Protein AF-A0A536ZJH4-F1 (afdb_monomer_lite)

Structure (mmCIF, N/CA/C/O backbone):
data_AF-A0A536ZJH4-F1
#
_entry.id   AF-A0A536ZJH4-F1
#
loop_
_atom_site.group_PDB
_atom_site.id
_atom_site.type_symbol
_atom_site.label_atom_id
_atom_site.label_alt_id
_atom_site.label_comp_id
_atom_site.label_asym_id
_atom_site.label_entity_id
_atom_site.label_seq_id
_atom_site.pdbx_PDB_ins_code
_atom_site.Cartn_x
_atom_site.Cartn_y
_atom_site.Cartn_z
_atom_site.occupancy
_atom_site.B_iso_or_equiv
_atom_site.auth_seq_id
_atom_site.auth_comp_id
_atom_site.auth_asym_id
_atom_site.auth_atom_id
_atom_site.pdbx_PDB_model_num
ATOM 1 N N . VAL A 1 1 ? -20.037 -19.300 7.107 1.00 56.88 1 VAL A N 1
ATOM 2 C CA . VAL A 1 1 ? -19.609 -20.465 7.927 1.00 56.88 1 VAL A CA 1
ATOM 3 C C . VAL A 1 1 ? -18.098 -20.707 7.862 1.00 56.88 1 VAL A C 1
ATOM 5 O O . VAL A 1 1 ? -17.483 -20.755 8.916 1.00 56.88 1 VAL A O 1
ATOM 8 N N . LEU A 1 2 ? -17.470 -20.789 6.676 1.00 58.97 2 LEU A N 1
ATOM 9 C CA . LEU A 1 2 ? -16.014 -21.016 6.560 1.00 58.97 2 LEU A CA 1
ATOM 10 C C . LEU A 1 2 ? -15.165 -19.877 7.162 1.00 58.97 2 LEU A C 1
ATOM 12 O O . LEU A 1 2 ? -14.296 -20.128 7.987 1.00 58.97 2 LEU A O 1
ATOM 16 N N . GLY A 1 3 ? -15.475 -18.622 6.813 1.00 56.09 3 GLY A N 1
ATOM 17 C CA . GLY A 1 3 ? -14.752 -17.450 7.329 1.00 56.09 3 GLY A CA 1
ATOM 18 C C . GLY A 1 3 ? -14.854 -17.273 8.850 1.00 56.09 3 GLY A C 1
ATOM 19 O O . GLY A 1 3 ? -13.883 -16.882 9.482 1.00 56.09 3 GLY A O 1
ATOM 20 N N . HIS A 1 4 ? -15.993 -17.651 9.442 1.00 51.38 4 HIS A N 1
ATOM 21 C CA . HIS A 1 4 ? -16.217 -17.605 10.892 1.00 51.38 4 HIS A CA 1
ATOM 22 C C . HIS A 1 4 ? -15.355 -18.640 11.641 1.00 51.38 4 HIS A C 1
ATOM 24 O O . HIS A 1 4 ? -14.667 -18.295 12.597 1.00 51.38 4 HIS A O 1
ATOM 30 N N . LYS A 1 5 ? -15.269 -19.876 11.127 1.00 63.38 5 LYS A N 1
ATOM 31 C CA . LYS A 1 5 ? -14.394 -20.925 11.686 1.00 63.38 5 LYS A CA 1
ATOM 32 C C . LYS A 1 5 ? -12.899 -20.606 11.555 1.00 63.38 5 LYS A C 1
ATOM 34 O O . LYS A 1 5 ? -12.092 -21.066 12.357 1.00 63.38 5 LYS A O 1
ATOM 39 N N . ILE A 1 6 ? -12.516 -19.829 10.540 1.00 63.25 6 ILE A N 1
ATOM 40 C CA . ILE A 1 6 ? -11.129 -19.375 10.344 1.00 63.25 6 ILE A CA 1
ATOM 41 C C . ILE A 1 6 ? -10.778 -18.252 11.332 1.00 63.25 6 ILE A C 1
ATOM 43 O O . ILE A 1 6 ? -9.642 -18.193 11.798 1.00 63.25 6 ILE A O 1
ATOM 47 N N . SER A 1 7 ? -11.740 -17.397 11.702 1.00 57.84 7 SER A N 1
ATOM 48 C CA . SER A 1 7 ? -11.532 -16.347 12.710 1.00 57.84 7 SER A CA 1
ATOM 49 C C . SER A 1 7 ? -11.454 -16.862 14.153 1.00 57.84 7 SER A C 1
ATOM 51 O O . SER A 1 7 ? -10.808 -16.222 14.977 1.00 57.84 7 SER A O 1
ATOM 53 N N . GLU A 1 8 ? -12.052 -18.018 14.460 1.00 60.31 8 GLU A N 1
ATOM 54 C CA . GLU A 1 8 ? -12.054 -18.612 15.810 1.00 60.31 8 GLU A CA 1
ATOM 55 C C . GLU A 1 8 ? -10.689 -19.163 16.254 1.00 60.31 8 GLU A C 1
ATOM 57 O O . GLU A 1 8 ? -10.444 -19.294 17.450 1.00 60.31 8 GLU A O 1
ATOM 62 N N . ARG A 1 9 ? -9.761 -19.447 15.326 1.00 58.69 9 ARG A N 1
ATOM 63 C CA . ARG A 1 9 ? -8.432 -20.009 15.652 1.00 58.69 9 ARG A CA 1
ATOM 64 C C . ARG A 1 9 ? -7.426 -19.005 16.239 1.00 58.69 9 ARG A C 1
ATOM 66 O O . ARG A 1 9 ? -6.270 -19.361 16.435 1.00 58.69 9 ARG A O 1
ATOM 73 N N . GLY A 1 10 ? -7.863 -17.790 16.567 1.00 48.47 10 GLY A N 1
ATOM 74 C CA . GLY A 1 10 ? -7.042 -16.793 17.250 1.00 48.47 10 GLY A CA 1
ATOM 75 C C . GLY A 1 10 ? -6.141 -15.992 16.306 1.00 48.47 10 GLY A C 1
ATOM 76 O O . GLY A 1 10 ? -5.541 -16.504 15.364 1.00 48.47 10 GLY A O 1
ATOM 77 N N . ALA A 1 11 ? -6.060 -14.687 16.558 1.00 54.03 11 ALA A N 1
ATOM 78 C CA . ALA A 1 11 ? -5.332 -13.710 15.750 1.00 54.03 11 ALA A CA 1
ATOM 79 C C . ALA A 1 11 ? -3.833 -13.598 16.106 1.00 54.03 11 ALA A C 1
ATOM 81 O O . ALA A 1 11 ? -3.233 -12.542 15.916 1.00 54.03 11 ALA A O 1
ATOM 82 N N . SER A 1 12 ? -3.207 -14.662 16.614 1.00 55.44 12 SER A N 1
ATOM 83 C CA . SER A 1 12 ? -1.757 -14.702 16.829 1.00 55.44 12 SER A CA 1
ATOM 84 C C . SER A 1 12 ? -1.066 -15.120 15.528 1.00 55.44 12 SER A C 1
ATOM 86 O O . SER A 1 12 ? -0.961 -16.308 15.232 1.00 55.44 12 SER A O 1
ATOM 88 N N . GLY A 1 13 ? -0.666 -14.136 14.721 1.00 70.31 13 GLY A N 1
ATOM 89 C CA . GLY A 1 13 ? 0.106 -14.360 13.491 1.00 70.31 13 GLY A CA 1
ATOM 90 C C . GLY A 1 13 ? -0.385 -13.558 12.283 1.00 70.31 13 GLY A C 1
ATOM 91 O O . GLY A 1 13 ? -0.619 -14.104 11.202 1.00 70.31 13 GLY A O 1
ATOM 92 N N . GLY A 1 14 ? -0.665 -12.263 12.474 1.00 79.50 14 GLY A N 1
ATOM 93 C CA . GLY A 1 14 ? -1.216 -11.405 11.420 1.00 79.50 14 GLY A CA 1
ATOM 94 C C . GLY A 1 14 ? -0.320 -11.317 10.180 1.00 79.50 14 GLY A C 1
ATOM 95 O O . GLY A 1 14 ? -0.840 -11.274 9.065 1.00 79.50 14 GLY A O 1
ATOM 96 N N . VAL A 1 15 ? 1.002 -11.328 10.363 1.00 83.88 15 VAL A N 1
ATOM 97 C CA . VAL A 1 15 ? 1.982 -11.257 9.268 1.00 83.88 15 VAL A CA 1
ATOM 98 C C . VAL A 1 15 ? 2.104 -12.607 8.559 1.00 83.88 15 VAL A C 1
ATOM 100 O O . VAL A 1 15 ? 2.145 -12.658 7.335 1.00 83.88 15 VAL A O 1
ATOM 103 N N . GLU A 1 16 ? 2.066 -13.712 9.296 1.00 86.81 16 GLU A N 1
ATOM 104 C CA . GLU A 1 16 ? 2.128 -15.075 8.766 1.00 86.81 16 GLU A CA 1
ATOM 105 C C . GLU A 1 16 ? 0.898 -15.387 7.907 1.00 86.81 16 GLU A C 1
ATOM 107 O O . GLU A 1 16 ? 1.013 -15.900 6.792 1.00 86.81 16 GLU A O 1
ATOM 112 N N . ARG A 1 17 ? -0.293 -15.009 8.385 1.00 86.12 17 ARG A N 1
ATOM 113 C CA . ARG A 1 17 ? -1.541 -15.136 7.617 1.00 86.12 17 ARG A CA 1
ATOM 114 C C . ARG A 1 17 ? -1.541 -14.261 6.369 1.00 86.12 17 ARG A C 1
ATOM 116 O O . ARG A 1 17 ? -2.038 -14.695 5.331 1.00 86.12 17 ARG A O 1
ATOM 123 N N . LEU A 1 18 ? -0.997 -13.050 6.466 1.00 88.25 18 LEU A N 1
ATOM 124 C CA . LEU A 1 18 ? -0.814 -12.174 5.314 1.00 88.2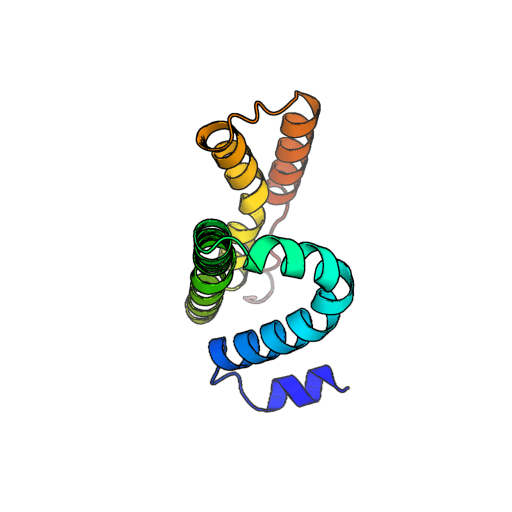5 18 LEU A CA 1
ATOM 125 C C . LEU A 1 18 ? 0.137 -12.815 4.295 1.00 88.25 18 LEU A C 1
ATOM 127 O O . LEU A 1 18 ? -0.195 -12.863 3.116 1.00 88.25 18 LEU A O 1
ATOM 131 N N . GLY A 1 19 ? 1.266 -13.371 4.740 1.00 90.00 19 GLY A N 1
ATOM 132 C CA . GLY A 1 19 ? 2.209 -14.086 3.879 1.00 90.00 19 GLY A CA 1
ATOM 133 C C . GLY A 1 19 ? 1.558 -15.266 3.155 1.00 90.00 19 GLY A C 1
ATOM 134 O O . GLY A 1 19 ? 1.703 -15.401 1.941 1.00 90.00 19 GLY A O 1
ATOM 135 N N . ALA A 1 20 ? 0.756 -16.065 3.863 1.00 91.12 20 ALA A N 1
ATOM 136 C CA . ALA A 1 20 ? -0.015 -17.146 3.252 1.00 91.12 20 ALA A CA 1
ATOM 137 C C . ALA A 1 20 ? -1.021 -16.625 2.207 1.00 91.12 20 ALA A C 1
ATOM 139 O O . ALA A 1 20 ? -1.126 -17.187 1.116 1.00 91.12 20 ALA A O 1
ATOM 140 N N . ALA A 1 21 ? -1.727 -15.528 2.499 1.00 90.38 21 ALA A N 1
ATOM 141 C CA . ALA A 1 21 ? -2.643 -14.902 1.546 1.00 90.38 21 ALA A CA 1
ATOM 142 C C . ALA A 1 21 ? -1.913 -14.364 0.302 1.00 90.38 21 ALA A C 1
ATOM 144 O O . ALA A 1 21 ? -2.405 -14.535 -0.811 1.00 90.38 21 ALA A O 1
ATOM 145 N N . MET A 1 22 ? -0.727 -13.773 0.473 1.00 91.88 22 MET A N 1
ATOM 146 C CA . MET A 1 22 ? 0.118 -13.292 -0.626 1.00 91.88 22 MET A CA 1
ATOM 147 C C . MET A 1 22 ? 0.634 -14.439 -1.500 1.00 91.88 22 MET A C 1
ATOM 149 O O . MET A 1 22 ? 0.614 -14.321 -2.722 1.00 91.88 22 MET A O 1
ATOM 153 N N . ALA A 1 23 ? 1.018 -15.573 -0.907 1.00 93.69 23 ALA A N 1
ATOM 154 C CA . ALA A 1 23 ? 1.406 -16.766 -1.660 1.00 93.69 23 ALA A CA 1
ATOM 155 C C . ALA A 1 23 ? 0.239 -17.316 -2.496 1.00 93.69 23 ALA A C 1
ATOM 157 O O . ALA A 1 23 ? 0.412 -17.649 -3.667 1.00 93.69 23 ALA A O 1
ATOM 158 N N . ILE A 1 24 ? -0.968 -17.355 -1.925 1.00 94.88 24 ILE A N 1
ATOM 159 C CA . ILE A 1 24 ? -2.173 -17.753 -2.661 1.00 94.88 24 ILE A CA 1
ATOM 160 C C . ILE A 1 24 ? -2.447 -16.762 -3.800 1.00 94.88 24 ILE A C 1
ATOM 162 O O . ILE A 1 24 ? -2.624 -17.184 -4.939 1.00 94.88 24 ILE A O 1
ATOM 166 N N . ALA A 1 25 ? -2.430 -15.453 -3.528 1.00 92.50 25 ALA A N 1
ATOM 167 C CA . ALA A 1 25 ? -2.634 -14.423 -4.548 1.00 92.50 25 ALA A CA 1
ATOM 168 C C . ALA A 1 25 ? -1.615 -14.540 -5.693 1.00 92.50 25 ALA A C 1
ATOM 170 O O . ALA A 1 25 ? -1.994 -14.463 -6.861 1.00 92.50 25 ALA A O 1
ATOM 171 N N . PHE A 1 26 ? -0.346 -14.807 -5.374 1.00 93.44 26 PHE A N 1
ATOM 172 C CA . PHE A 1 26 ? 0.700 -15.063 -6.360 1.00 93.44 26 PHE A CA 1
ATOM 173 C C . PHE A 1 26 ? 0.345 -16.230 -7.289 1.00 93.44 26 PHE A C 1
ATOM 175 O O . PHE A 1 26 ? 0.445 -16.073 -8.502 1.00 93.44 26 PHE A O 1
ATOM 182 N N . LEU A 1 27 ? -0.139 -17.357 -6.755 1.00 95.56 27 LEU A N 1
ATOM 183 C CA . LEU A 1 27 ? -0.540 -18.513 -7.569 1.00 95.56 27 LEU A CA 1
ATOM 184 C C . LEU A 1 27 ? -1.685 -18.192 -8.541 1.00 95.56 27 LEU A C 1
ATOM 186 O O . LEU A 1 27 ? -1.717 -18.734 -9.643 1.00 95.56 27 LEU A O 1
ATOM 190 N N . PHE A 1 28 ? -2.605 -17.304 -8.158 1.00 95.12 28 PHE A N 1
ATOM 191 C CA . PHE A 1 28 ? -3.706 -16.878 -9.027 1.00 95.12 28 PHE A CA 1
ATOM 192 C C . PHE A 1 28 ? -3.294 -15.821 -10.056 1.00 95.12 28 PHE A C 1
ATOM 194 O O . PHE A 1 28 ? -3.832 -15.806 -11.161 1.00 95.12 28 PHE A O 1
ATOM 201 N N . ILE A 1 29 ? -2.359 -14.935 -9.709 1.00 93.06 29 ILE A N 1
ATOM 202 C CA . ILE A 1 29 ? -1.933 -13.830 -10.579 1.00 93.06 29 ILE A CA 1
ATOM 203 C C . ILE A 1 29 ? -0.855 -14.283 -11.567 1.00 93.06 29 ILE A C 1
ATOM 205 O O . ILE A 1 29 ? -0.845 -13.816 -12.709 1.00 93.06 29 ILE A O 1
ATOM 209 N N . ILE A 1 30 ? 0.033 -15.205 -11.175 1.00 93.75 30 ILE A N 1
ATOM 210 C CA . ILE A 1 30 ? 1.163 -15.606 -12.017 1.00 93.75 30 ILE A CA 1
ATOM 211 C C . ILE A 1 30 ? 0.756 -16.086 -13.418 1.00 93.75 30 ILE A C 1
ATOM 213 O O . ILE A 1 30 ? 1.412 -15.641 -14.355 1.00 93.75 30 ILE A O 1
ATOM 217 N N . PRO A 1 31 ? -0.327 -16.861 -13.649 1.00 93.56 31 PRO A N 1
ATOM 218 C CA . PRO A 1 31 ? -0.687 -17.298 -15.000 1.00 93.56 31 PRO A CA 1
ATOM 219 C C . PRO A 1 31 ? -1.003 -16.131 -15.944 1.00 93.56 31 PRO A C 1
ATOM 221 O O . PRO A 1 31 ? -0.769 -16.233 -17.145 1.00 93.56 31 PRO A O 1
ATOM 224 N N . ILE A 1 32 ? -1.496 -15.012 -15.405 1.00 94.81 32 ILE A N 1
ATOM 225 C CA . ILE A 1 32 ? -1.875 -13.822 -16.176 1.00 94.81 32 ILE A CA 1
ATOM 226 C C . ILE A 1 32 ? -0.627 -13.066 -16.656 1.00 94.81 32 ILE A C 1
ATOM 228 O O . ILE A 1 32 ? -0.615 -12.531 -17.763 1.00 94.81 32 ILE A O 1
ATOM 232 N N . GLY A 1 33 ? 0.426 -13.025 -15.833 1.00 88.75 33 GLY A N 1
ATOM 233 C CA . GLY A 1 33 ? 1.648 -12.253 -16.089 1.00 88.75 33 GLY A CA 1
ATOM 234 C C . GLY A 1 33 ? 2.893 -13.080 -16.422 1.00 88.75 33 GLY A C 1
ATOM 235 O O . GLY A 1 33 ? 3.969 -12.505 -16.581 1.00 88.75 33 GLY A O 1
ATOM 236 N N . PHE A 1 34 ? 2.792 -14.412 -16.493 1.00 92.00 34 PHE A N 1
ATOM 237 C CA . PHE A 1 34 ? 3.954 -15.308 -16.540 1.00 92.00 34 PHE A CA 1
ATOM 238 C C . PHE A 1 34 ? 4.871 -15.031 -17.735 1.00 92.00 34 PHE A C 1
ATOM 240 O O . PHE A 1 34 ? 6.087 -14.925 -17.586 1.00 92.00 34 PHE A O 1
ATOM 247 N N . VAL A 1 35 ? 4.290 -14.857 -18.926 1.00 92.19 35 VAL A N 1
ATOM 248 C CA . VAL A 1 35 ? 5.052 -14.616 -20.161 1.00 92.19 35 VAL A CA 1
ATOM 249 C C . VAL A 1 35 ? 5.766 -13.262 -20.118 1.00 92.19 35 VAL A C 1
ATOM 251 O O . VAL A 1 35 ? 6.883 -13.132 -20.617 1.00 92.19 35 VAL A O 1
ATOM 254 N N . GLN A 1 36 ? 5.148 -12.246 -19.519 1.00 89.31 36 GLN A N 1
ATOM 255 C CA . GLN A 1 36 ? 5.739 -10.922 -19.338 1.00 89.31 36 GLN A CA 1
ATOM 256 C C . GLN A 1 36 ? 6.865 -10.970 -18.298 1.00 89.31 36 GLN A C 1
ATOM 258 O O . GLN A 1 36 ? 7.937 -10.420 -18.544 1.00 89.31 36 GLN A O 1
ATOM 263 N N . ALA A 1 37 ? 6.657 -11.682 -17.186 1.00 87.19 37 ALA A N 1
ATOM 264 C CA . ALA A 1 37 ? 7.665 -11.879 -16.148 1.00 87.19 37 ALA A CA 1
ATOM 265 C C . ALA A 1 37 ? 8.904 -12.618 -16.682 1.00 87.19 37 ALA A C 1
ATOM 267 O O . ALA A 1 37 ? 10.029 -12.208 -16.400 1.00 87.19 37 ALA A O 1
ATOM 268 N N . LEU A 1 38 ? 8.715 -13.636 -17.533 1.00 90.94 38 LEU A N 1
ATOM 269 C CA . LEU A 1 38 ? 9.814 -14.364 -18.180 1.00 90.94 38 LEU A CA 1
ATOM 270 C C . LEU A 1 38 ? 10.769 -13.456 -18.957 1.00 90.94 38 LEU A C 1
ATOM 272 O O . LEU A 1 38 ? 11.983 -13.636 -18.886 1.00 90.94 38 LEU A O 1
ATOM 276 N N . LYS A 1 39 ? 10.236 -12.448 -19.653 1.00 89.44 39 LYS A N 1
ATOM 277 C CA . LYS A 1 39 ? 11.054 -11.481 -20.401 1.00 89.44 39 LYS A CA 1
ATOM 278 C C . LYS A 1 39 ? 11.910 -10.609 -19.479 1.00 89.44 39 LYS A C 1
ATOM 280 O O . LYS A 1 39 ? 12.995 -10.201 -19.878 1.00 89.44 39 LYS A O 1
ATOM 285 N N . ALA A 1 40 ? 11.441 -10.336 -18.261 1.00 88.75 40 ALA A N 1
ATOM 286 C CA . ALA A 1 40 ? 12.152 -9.510 -17.289 1.00 88.75 40 ALA A CA 1
ATOM 287 C C . ALA A 1 40 ? 13.294 -10.262 -16.583 1.00 88.75 40 ALA A C 1
ATOM 289 O O . ALA A 1 40 ? 14.281 -9.633 -16.211 1.00 88.75 40 ALA A O 1
ATOM 290 N N . PHE A 1 41 ? 13.218 -11.594 -16.446 1.00 89.38 41 PHE A N 1
ATOM 291 C CA . PHE A 1 41 ? 14.256 -12.382 -15.759 1.00 89.38 41 PHE A CA 1
ATOM 292 C C . PHE A 1 41 ? 15.628 -12.364 -16.449 1.00 89.38 41 PHE A C 1
ATOM 294 O O . PHE A 1 41 ? 16.631 -12.647 -15.800 1.00 89.38 41 PHE A O 1
ATOM 301 N N . GLY A 1 42 ? 15.697 -11.994 -17.733 1.00 89.88 42 GLY A N 1
ATOM 302 C CA . GLY A 1 42 ? 16.968 -11.796 -18.436 1.00 89.88 42 GLY A CA 1
ATOM 303 C C . GLY A 1 42 ? 17.750 -10.554 -17.986 1.00 89.88 42 GLY A C 1
ATOM 304 O O . GLY A 1 42 ? 18.925 -10.429 -18.320 1.00 89.88 42 GLY A O 1
ATOM 305 N N . ALA A 1 43 ? 17.127 -9.643 -17.230 1.00 94.19 43 ALA A N 1
ATOM 306 C CA . ALA A 1 43 ? 17.736 -8.403 -16.764 1.00 94.19 43 ALA A CA 1
ATOM 307 C C . ALA A 1 43 ? 17.718 -8.334 -15.231 1.00 94.19 43 ALA A C 1
ATOM 309 O O . ALA A 1 43 ? 16.686 -8.059 -14.618 1.00 94.19 43 ALA A O 1
ATOM 310 N N . VAL A 1 44 ? 18.885 -8.534 -14.610 1.00 9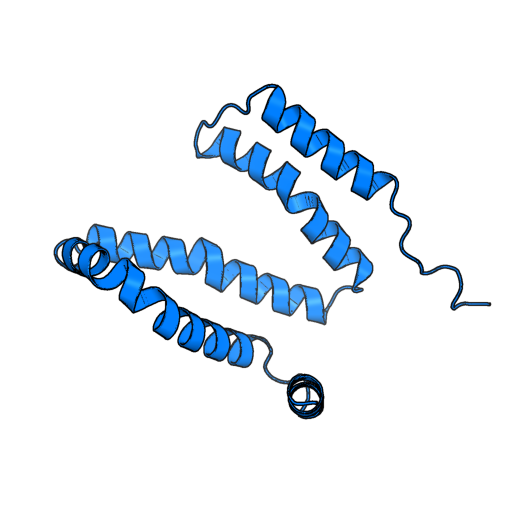4.19 44 VAL A N 1
ATOM 311 C CA . VAL A 1 44 ? 19.047 -8.537 -13.143 1.00 94.19 44 VAL A CA 1
ATOM 312 C C . VAL A 1 44 ? 18.525 -7.245 -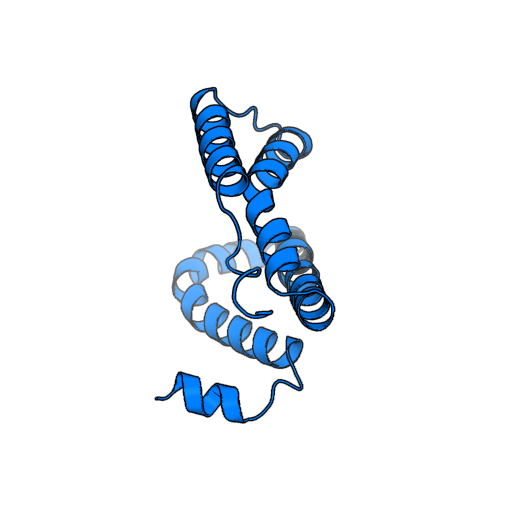12.509 1.00 94.19 44 VAL A C 1
ATOM 314 O O . VAL A 1 44 ? 17.824 -7.303 -11.503 1.00 94.19 44 VAL A O 1
ATOM 317 N N . GLU A 1 45 ? 18.777 -6.094 -13.135 1.00 95.75 45 GLU A N 1
ATOM 318 C CA . GLU A 1 45 ? 18.283 -4.788 -12.674 1.00 95.75 45 GLU A CA 1
ATOM 319 C C . GLU A 1 45 ? 16.752 -4.735 -12.572 1.00 95.75 45 GLU A C 1
ATOM 321 O O . GLU A 1 45 ? 16.210 -4.246 -11.584 1.00 95.75 45 GLU A O 1
ATOM 326 N N . LEU A 1 46 ? 16.028 -5.292 -13.552 1.00 94.69 46 LEU A N 1
ATOM 327 C CA . LEU A 1 46 ? 14.561 -5.310 -13.531 1.00 94.69 46 LEU A CA 1
ATOM 328 C C . LEU A 1 46 ? 14.022 -6.251 -12.454 1.00 94.69 46 LEU A C 1
ATOM 330 O O . LEU A 1 46 ? 13.001 -5.956 -11.833 1.00 94.69 46 LEU A O 1
ATOM 334 N N . VAL A 1 47 ? 14.714 -7.364 -12.209 1.00 94.25 47 VAL A N 1
ATOM 335 C CA . VAL A 1 47 ? 14.367 -8.294 -11.129 1.00 94.25 47 VAL A CA 1
ATOM 336 C C . VAL A 1 47 ? 14.562 -7.623 -9.770 1.00 94.25 47 VAL A C 1
ATOM 338 O O . VAL A 1 47 ? 13.655 -7.659 -8.938 1.00 94.25 47 VAL A O 1
ATOM 341 N N . LEU A 1 48 ? 15.700 -6.958 -9.557 1.00 96.12 48 LEU A N 1
ATOM 34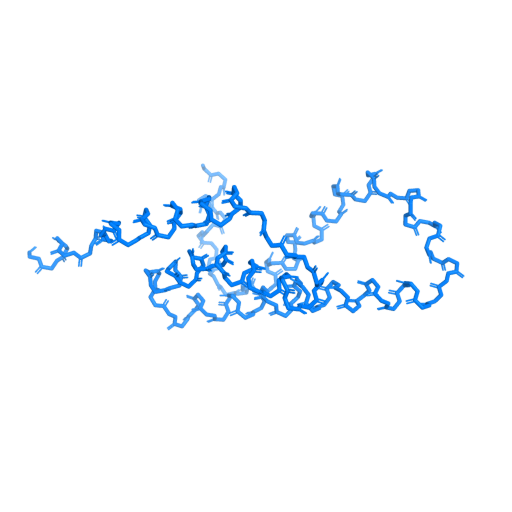2 C CA . LEU A 1 48 ? 15.978 -6.224 -8.321 1.00 96.12 48 LEU A CA 1
ATOM 343 C C . LEU A 1 48 ? 15.000 -5.063 -8.119 1.00 96.12 48 LEU A C 1
ATOM 345 O O . LEU A 1 48 ? 14.465 -4.908 -7.021 1.00 96.12 48 LEU A O 1
ATOM 349 N N . ALA A 1 49 ? 14.697 -4.301 -9.172 1.00 95.62 49 ALA A N 1
ATOM 350 C CA . ALA A 1 49 ? 13.688 -3.250 -9.127 1.00 95.62 49 ALA A CA 1
ATOM 351 C C . ALA A 1 49 ? 12.300 -3.816 -8.787 1.00 95.62 49 ALA A C 1
ATOM 353 O O . ALA A 1 49 ? 11.609 -3.262 -7.936 1.00 95.62 49 ALA A O 1
ATOM 354 N N . GLY A 1 50 ? 11.906 -4.945 -9.382 1.00 94.38 50 GLY A N 1
ATOM 355 C CA . GLY A 1 50 ? 10.644 -5.624 -9.075 1.00 94.38 50 GLY A CA 1
ATOM 356 C C . GLY A 1 50 ? 10.554 -6.083 -7.618 1.00 94.38 50 GLY A C 1
ATOM 357 O O . GLY A 1 50 ? 9.532 -5.861 -6.966 1.00 94.38 50 GLY A O 1
ATOM 358 N N . ILE A 1 51 ? 11.636 -6.654 -7.078 1.00 95.19 51 ILE A N 1
ATOM 359 C CA . ILE A 1 51 ? 11.735 -7.007 -5.653 1.00 95.19 51 ILE A CA 1
ATOM 360 C C . ILE A 1 51 ? 11.607 -5.749 -4.791 1.00 95.19 51 ILE A C 1
ATOM 362 O O . ILE A 1 51 ? 10.806 -5.731 -3.857 1.00 95.19 51 ILE A O 1
ATOM 366 N N . GLY A 1 52 ? 12.343 -4.686 -5.122 1.00 96.94 52 GLY A N 1
ATOM 367 C CA . GLY A 1 52 ? 12.292 -3.412 -4.406 1.00 96.94 52 GLY A CA 1
ATOM 368 C C . GLY A 1 52 ? 10.886 -2.814 -4.387 1.00 96.94 52 GLY A C 1
ATOM 369 O O . GLY A 1 52 ? 10.380 -2.460 -3.324 1.00 96.94 52 GLY A O 1
ATOM 370 N N . VAL A 1 53 ? 10.207 -2.781 -5.536 1.00 95.56 53 VAL A N 1
ATOM 371 C CA . VAL A 1 53 ? 8.814 -2.328 -5.641 1.00 95.56 53 VAL A CA 1
ATOM 372 C C . VAL A 1 53 ? 7.898 -3.197 -4.782 1.00 95.56 53 VAL A C 1
ATOM 374 O O . VAL A 1 53 ? 7.108 -2.647 -4.018 1.00 95.56 53 VAL A O 1
ATOM 377 N N . GLY A 1 54 ? 8.005 -4.527 -4.842 1.00 95.06 54 GLY A N 1
ATOM 378 C CA . GLY A 1 54 ? 7.177 -5.430 -4.033 1.00 95.06 54 GLY A CA 1
ATOM 379 C C . GLY A 1 54 ? 7.384 -5.247 -2.525 1.00 95.06 54 GLY A C 1
ATOM 380 O O . GLY A 1 54 ? 6.419 -5.170 -1.761 1.00 95.06 54 GLY A O 1
ATOM 381 N N . VAL A 1 55 ? 8.634 -5.104 -2.085 1.00 96.31 55 VAL A N 1
ATOM 382 C CA . VAL A 1 55 ? 8.962 -4.879 -0.671 1.00 96.31 55 VAL A CA 1
ATOM 383 C C . VAL A 1 55 ? 8.445 -3.521 -0.195 1.00 96.31 55 VAL A C 1
ATOM 385 O O . VAL A 1 55 ? 7.748 -3.455 0.820 1.00 96.31 55 VAL A O 1
ATOM 388 N N . CYS A 1 56 ? 8.733 -2.451 -0.936 1.00 96.50 56 CYS A N 1
ATOM 389 C CA . CYS A 1 56 ? 8.379 -1.088 -0.545 1.00 96.50 56 CYS A CA 1
ATOM 390 C C . CYS A 1 56 ? 6.876 -0.795 -0.651 1.00 96.50 56 CYS A C 1
ATOM 392 O O . CYS A 1 56 ? 6.357 -0.045 0.169 1.00 96.50 56 CYS A O 1
ATOM 394 N N . SER A 1 57 ? 6.173 -1.364 -1.635 1.00 93.88 57 SER A N 1
ATOM 395 C CA . SER A 1 57 ? 4.742 -1.089 -1.864 1.00 93.88 57 SER A CA 1
ATOM 396 C C . SER A 1 57 ? 3.794 -2.063 -1.167 1.00 93.88 57 SER A C 1
ATOM 398 O O . SER A 1 57 ? 2.646 -1.706 -0.924 1.00 93.88 57 SER A O 1
ATOM 400 N N . SER A 1 58 ? 4.246 -3.285 -0.858 1.00 93.31 58 SER A N 1
ATOM 401 C CA . SER A 1 58 ? 3.387 -4.331 -0.286 1.00 93.31 58 SER A CA 1
ATOM 402 C C . SER A 1 58 ? 3.886 -4.798 1.075 1.00 93.31 58 SER A C 1
ATOM 404 O O . SER A 1 58 ? 3.180 -4.637 2.065 1.00 93.31 58 SER A O 1
ATOM 406 N N . VAL A 1 59 ? 5.109 -5.335 1.164 1.00 93.50 59 VAL A N 1
ATOM 407 C CA . VAL A 1 59 ? 5.591 -5.967 2.409 1.00 93.50 59 VAL A CA 1
ATOM 408 C C . VAL A 1 59 ? 5.648 -4.965 3.561 1.00 93.50 59 VAL A C 1
ATOM 410 O O . VAL A 1 59 ? 5.045 -5.208 4.605 1.00 93.50 59 VAL A O 1
ATOM 413 N N . ILE A 1 60 ? 6.341 -3.838 3.375 1.00 95.06 60 ILE A N 1
ATOM 414 C CA . ILE A 1 60 ? 6.493 -2.827 4.427 1.00 95.06 60 ILE A CA 1
ATOM 415 C C . ILE A 1 60 ? 5.128 -2.224 4.807 1.00 95.06 60 ILE A C 1
ATOM 417 O O . ILE A 1 60 ? 4.786 -2.294 5.991 1.00 95.06 60 ILE A O 1
ATOM 421 N N . PRO A 1 61 ? 4.308 -1.707 3.864 1.00 92.94 61 PRO A N 1
ATOM 422 C CA . PRO A 1 61 ? 3.023 -1.105 4.209 1.00 92.94 61 PRO A CA 1
ATOM 423 C C . PRO A 1 61 ? 2.071 -2.090 4.879 1.00 92.94 61 PRO A C 1
ATOM 425 O O . PRO A 1 61 ? 1.491 -1.756 5.904 1.00 92.94 61 PRO A O 1
ATOM 428 N N . TYR A 1 62 ? 1.965 -3.328 4.389 1.00 93.12 62 TYR A N 1
ATOM 429 C CA . TYR A 1 62 ? 1.053 -4.294 4.995 1.00 93.12 62 TYR A CA 1
ATOM 430 C C . TYR A 1 62 ? 1.499 -4.734 6.389 1.00 93.12 62 TYR A C 1
ATOM 432 O O . TYR A 1 62 ? 0.657 -4.923 7.263 1.00 93.12 62 TYR A O 1
ATOM 440 N N . VAL A 1 63 ? 2.803 -4.877 6.650 1.00 91.62 63 VAL A N 1
ATOM 441 C CA . VAL A 1 63 ? 3.280 -5.131 8.020 1.00 91.62 63 VAL A CA 1
ATOM 442 C C . VAL A 1 63 ? 2.953 -3.943 8.925 1.00 91.62 63 VAL A C 1
ATOM 444 O O . VAL A 1 63 ? 2.448 -4.145 10.032 1.00 91.62 63 VAL A O 1
ATOM 447 N N . CYS A 1 64 ? 3.177 -2.713 8.456 1.00 93.62 64 CYS A N 1
A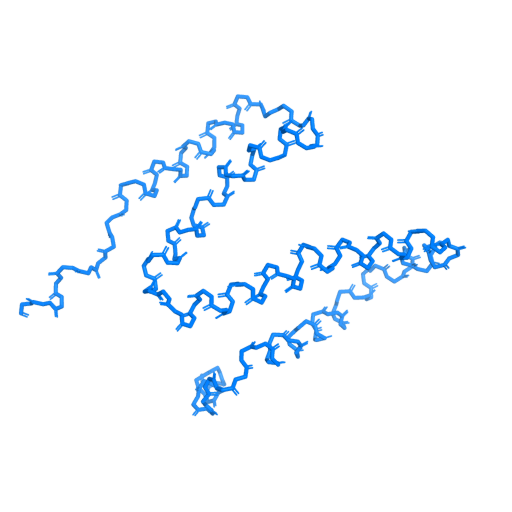TOM 448 C CA . CYS A 1 64 ? 2.789 -1.503 9.178 1.00 93.62 64 CYS A CA 1
ATOM 449 C C . CYS A 1 64 ? 1.281 -1.459 9.460 1.00 93.62 64 CYS A C 1
ATOM 451 O O . CYS A 1 64 ? 0.902 -1.152 10.588 1.00 93.62 64 CYS A O 1
ATOM 453 N N . ASP A 1 65 ? 0.437 -1.833 8.499 1.00 92.25 65 ASP A N 1
ATOM 454 C CA . ASP A 1 65 ? -1.017 -1.893 8.663 1.00 92.25 65 ASP A CA 1
ATOM 455 C C . ASP A 1 65 ? -1.419 -2.925 9.716 1.00 92.25 65 ASP A C 1
ATOM 457 O O . ASP A 1 65 ? -2.213 -2.625 10.607 1.00 92.25 65 ASP A O 1
ATOM 461 N N . GLN A 1 66 ? -0.825 -4.122 9.686 1.00 91.19 66 GLN A N 1
ATOM 462 C CA . GLN A 1 66 ? -1.103 -5.160 10.683 1.00 91.19 66 GLN A CA 1
ATOM 463 C C . GLN A 1 66 ? -0.693 -4.702 12.091 1.00 91.19 66 GLN A C 1
ATOM 465 O O . GLN A 1 66 ? -1.431 -4.912 13.060 1.00 91.19 66 GLN A O 1
ATOM 470 N N . LEU A 1 67 ? 0.455 -4.029 12.215 1.00 90.19 67 LEU A N 1
ATOM 471 C CA . LEU A 1 67 ? 0.898 -3.436 13.476 1.00 90.19 67 LEU A CA 1
ATOM 472 C C . LEU A 1 67 ? -0.037 -2.303 13.924 1.00 90.19 67 LEU A C 1
ATOM 474 O O . LEU A 1 67 ? -0.411 -2.258 15.098 1.00 90.19 67 LEU A O 1
ATOM 478 N N . ALA A 1 68 ? -0.460 -1.429 13.012 1.00 89.38 68 ALA A N 1
ATOM 479 C CA . ALA A 1 68 ? -1.390 -0.340 13.292 1.00 89.38 68 ALA A CA 1
ATOM 480 C C . ALA A 1 68 ? -2.751 -0.874 13.760 1.00 89.38 68 ALA A C 1
ATOM 482 O O . ALA A 1 68 ? -3.257 -0.425 14.786 1.00 89.38 68 ALA A O 1
ATOM 483 N N . MET A 1 69 ? -3.302 -1.891 13.094 1.00 89.06 69 MET A N 1
ATOM 484 C CA . MET A 1 69 ? -4.551 -2.549 13.491 1.00 89.06 69 MET A CA 1
ATOM 485 C C . MET A 1 69 ? -4.465 -3.205 14.871 1.00 89.06 69 MET A C 1
ATOM 487 O O . MET A 1 69 ? -5.463 -3.249 15.586 1.00 89.06 69 MET A O 1
ATOM 491 N N . SER A 1 70 ? -3.286 -3.697 15.267 1.00 88.69 70 SER A N 1
ATOM 492 C CA . SER A 1 70 ? -3.088 -4.258 16.610 1.00 88.69 70 SER A CA 1
ATOM 493 C C . SER A 1 70 ? -2.998 -3.201 17.720 1.00 88.69 70 SER A C 1
ATOM 495 O O . SER A 1 70 ? -3.135 -3.547 18.891 1.00 88.69 70 SER A O 1
ATOM 497 N N . ARG A 1 71 ? -2.757 -1.927 17.372 1.00 87.94 71 ARG A N 1
ATOM 498 C CA . ARG A 1 71 ? -2.459 -0.846 18.333 1.00 87.94 71 ARG A CA 1
ATOM 499 C C . ARG A 1 71 ? -3.475 0.295 18.343 1.00 87.94 71 ARG A C 1
ATOM 501 O O . ARG A 1 71 ? -3.563 1.004 19.341 1.00 87.94 71 ARG A O 1
ATOM 508 N N . LEU A 1 72 ? -4.211 0.508 17.256 1.00 88.75 72 LEU A N 1
ATOM 509 C CA . LEU A 1 72 ? -5.134 1.631 17.092 1.00 88.75 72 LEU A CA 1
ATOM 510 C C . LEU A 1 72 ? -6.598 1.180 17.179 1.00 88.75 72 LEU A C 1
ATOM 512 O O . LEU A 1 72 ? -6.940 0.087 16.725 1.00 88.75 72 LEU A O 1
ATOM 516 N N . PRO A 1 73 ? -7.506 2.044 17.673 1.00 90.88 73 PRO A N 1
ATOM 517 C CA . PRO A 1 73 ? -8.938 1.826 17.527 1.00 90.88 73 PRO A CA 1
ATOM 518 C C . PRO A 1 73 ? -9.331 1.697 16.051 1.00 90.88 73 PRO A C 1
ATOM 520 O O . PRO A 1 73 ? -8.841 2.441 15.196 1.00 90.88 73 PRO A O 1
ATOM 523 N N . ARG A 1 74 ? -10.285 0.803 15.759 1.00 86.19 74 ARG A N 1
ATOM 524 C CA . ARG A 1 74 ? -10.763 0.526 14.392 1.00 86.19 74 ARG A CA 1
ATOM 525 C C . ARG A 1 74 ? -11.178 1.792 13.638 1.00 86.19 74 ARG A C 1
ATOM 527 O O . ARG A 1 74 ? -10.878 1.916 12.456 1.00 86.19 74 ARG A O 1
ATOM 534 N N . THR A 1 75 ? -11.836 2.728 14.319 1.00 87.94 75 THR A N 1
ATOM 535 C CA . THR A 1 75 ? -12.287 4.000 13.740 1.00 87.94 75 THR A CA 1
ATOM 536 C C . THR A 1 75 ? -11.118 4.882 13.302 1.00 87.94 75 THR A C 1
ATOM 538 O O . THR A 1 75 ? -11.152 5.436 12.208 1.00 87.94 75 THR A O 1
ATOM 541 N N . SER A 1 76 ? -10.062 4.978 14.113 1.00 89.62 76 SER A N 1
ATOM 542 C CA . SER A 1 76 ? -8.882 5.787 13.787 1.00 89.62 76 SER A CA 1
ATOM 543 C C . SER A 1 76 ? -8.104 5.197 12.612 1.00 89.62 76 SER A C 1
ATOM 545 O O . SER A 1 76 ? -7.720 5.930 11.705 1.00 89.62 76 SER A O 1
ATOM 547 N N . PHE A 1 77 ? -7.924 3.872 12.586 1.00 91.50 77 PHE A N 1
ATOM 548 C CA . PHE A 1 77 ? -7.284 3.192 11.456 1.00 91.50 77 PHE A CA 1
ATOM 549 C C . PHE A 1 77 ? -8.101 3.343 10.164 1.00 91.50 77 PHE A C 1
ATOM 551 O O . PHE A 1 77 ? -7.549 3.659 9.113 1.00 91.50 77 PHE A O 1
ATOM 558 N N . ALA A 1 78 ? -9.428 3.200 10.247 1.00 90.75 78 ALA A N 1
ATOM 559 C CA . ALA A 1 78 ? -10.314 3.420 9.107 1.00 90.75 78 ALA A CA 1
ATOM 560 C C . ALA A 1 78 ? -10.229 4.859 8.576 1.00 90.75 78 ALA A C 1
ATOM 562 O O . ALA A 1 78 ? -10.223 5.051 7.364 1.00 90.75 78 ALA A O 1
ATOM 563 N N . LEU A 1 79 ? -10.109 5.858 9.458 1.00 91.50 79 LEU A N 1
ATOM 564 C CA . LEU A 1 79 ? -9.913 7.248 9.048 1.00 91.50 79 LEU A CA 1
ATOM 565 C C . LEU A 1 79 ? -8.565 7.446 8.337 1.00 91.50 79 LEU A C 1
ATOM 567 O O . LEU A 1 79 ? -8.530 8.100 7.301 1.00 91.50 79 LEU A O 1
ATOM 571 N N . MET A 1 80 ? -7.475 6.847 8.834 1.00 92.25 80 MET A N 1
ATOM 572 C CA . MET A 1 80 ? -6.174 6.885 8.148 1.00 92.25 80 MET A CA 1
ATOM 573 C C . MET A 1 80 ? -6.255 6.283 6.740 1.00 92.25 80 MET A C 1
ATOM 575 O O . MET A 1 80 ? -5.776 6.894 5.786 1.00 92.25 80 MET A O 1
ATOM 579 N N . LEU A 1 81 ? -6.913 5.128 6.593 1.00 93.69 81 LEU A N 1
ATOM 580 C CA . LEU A 1 81 ? -7.145 4.509 5.286 1.00 93.69 81 LEU A CA 1
ATOM 581 C C . LEU A 1 81 ? -8.047 5.357 4.385 1.00 93.69 81 LEU A C 1
ATOM 583 O O . LEU A 1 81 ? -7.846 5.397 3.178 1.00 93.69 81 LEU A O 1
ATOM 587 N N . ALA A 1 82 ? -9.029 6.057 4.945 1.00 92.62 82 ALA A N 1
ATOM 588 C CA . ALA A 1 82 ? -9.920 6.913 4.171 1.00 92.62 82 ALA A CA 1
ATOM 589 C C . ALA A 1 82 ? -9.188 8.124 3.563 1.00 92.62 82 ALA A C 1
ATOM 591 O O . ALA A 1 82 ? -9.614 8.644 2.535 1.00 92.62 82 ALA A O 1
ATOM 592 N N . LEU A 1 83 ? -8.064 8.544 4.152 1.00 94.44 83 LEU A N 1
ATOM 593 C CA . LEU A 1 83 ? -7.232 9.636 3.642 1.00 94.44 83 LEU A CA 1
ATOM 594 C C . LEU A 1 83 ? -6.284 9.216 2.505 1.00 94.44 83 LEU A C 1
ATOM 596 O O . LEU A 1 83 ? -5.744 10.093 1.826 1.00 94.44 83 LEU A O 1
ATOM 600 N N . LEU A 1 84 ? -6.124 7.910 2.233 1.00 94.75 84 LEU A N 1
ATOM 601 C CA . LEU A 1 84 ? -5.246 7.407 1.165 1.00 94.75 84 LEU A CA 1
ATOM 602 C C . LEU A 1 84 ? -5.456 8.082 -0.197 1.00 94.75 84 LEU A C 1
ATOM 604 O O . LEU A 1 84 ? -4.449 8.394 -0.818 1.00 94.75 84 LEU A O 1
ATOM 608 N N . PRO A 1 85 ? -6.687 8.330 -0.691 1.00 93.88 85 PRO A N 1
ATOM 609 C CA . PRO A 1 85 ? -6.893 8.956 -1.994 1.00 93.88 85 PRO A CA 1
ATOM 610 C C . PRO A 1 85 ? -6.235 10.335 -2.088 1.00 93.88 85 PRO A C 1
ATOM 612 O O . PRO A 1 85 ? -5.554 10.621 -3.067 1.00 93.88 85 PRO A O 1
ATOM 615 N N . ALA A 1 86 ? -6.373 11.165 -1.048 1.00 95.69 86 ALA A N 1
ATOM 616 C CA . ALA A 1 86 ? -5.756 12.487 -1.018 1.00 95.69 86 ALA A CA 1
ATOM 617 C C . ALA A 1 86 ? -4.227 12.381 -0.987 1.00 95.69 86 ALA A C 1
ATOM 619 O O . ALA A 1 86 ? -3.541 13.032 -1.778 1.00 95.69 86 ALA A O 1
ATOM 620 N N . THR A 1 87 ? -3.686 11.519 -0.122 1.00 95.25 87 THR A N 1
ATOM 621 C CA . THR A 1 87 ? -2.238 11.297 -0.037 1.00 95.25 87 THR A CA 1
ATOM 622 C C . THR A 1 87 ? -1.679 10.721 -1.339 1.00 95.25 87 THR A C 1
ATOM 624 O O . THR A 1 87 ? -0.652 11.192 -1.816 1.00 95.25 87 THR A O 1
ATOM 627 N N . ALA A 1 88 ? -2.361 9.758 -1.957 1.00 94.69 88 ALA A N 1
ATOM 628 C CA . ALA A 1 88 ? -1.958 9.141 -3.215 1.00 94.69 88 ALA A CA 1
ATOM 629 C C . ALA A 1 88 ? -1.929 10.158 -4.360 1.00 94.69 88 ALA A C 1
ATOM 631 O O . ALA A 1 88 ? -0.967 10.172 -5.123 1.00 94.69 88 ALA A O 1
ATOM 632 N N . THR A 1 89 ? -2.921 11.051 -4.456 1.00 96.00 89 THR A N 1
ATOM 633 C CA . THR A 1 89 ? -2.914 12.131 -5.453 1.00 96.00 89 THR A CA 1
ATOM 634 C C . THR A 1 89 ? -1.738 13.084 -5.251 1.00 96.00 89 THR A C 1
ATOM 636 O O . THR A 1 89 ? -1.060 13.423 -6.218 1.00 96.00 89 THR A O 1
ATOM 639 N N . ILE A 1 90 ? -1.452 13.482 -4.008 1.00 96.25 90 ILE A N 1
ATOM 640 C CA . ILE A 1 90 ? -0.323 14.374 -3.698 1.00 96.25 90 ILE A CA 1
ATOM 641 C C . ILE A 1 90 ? 1.011 13.697 -4.038 1.00 96.25 90 ILE A C 1
ATOM 643 O O . ILE A 1 90 ? 1.847 14.281 -4.724 1.00 96.25 90 ILE A O 1
ATOM 647 N N . ILE A 1 91 ? 1.207 12.455 -3.594 1.00 95.94 91 ILE A N 1
ATOM 648 C CA . ILE A 1 91 ? 2.443 11.707 -3.844 1.00 95.94 91 ILE A CA 1
ATOM 649 C C . ILE A 1 91 ? 2.610 11.398 -5.336 1.00 95.94 91 ILE A C 1
ATOM 651 O O . ILE A 1 91 ? 3.713 11.542 -5.854 1.00 95.94 91 ILE A O 1
ATOM 655 N N . GLY A 1 92 ? 1.540 11.045 -6.051 1.00 95.44 92 GLY A N 1
ATOM 656 C CA . GLY A 1 92 ? 1.566 10.857 -7.504 1.00 95.44 92 GLY A CA 1
ATOM 657 C C . GLY A 1 92 ? 1.966 12.133 -8.248 1.00 95.44 92 GLY A C 1
ATOM 658 O O . GLY A 1 92 ? 2.816 12.091 -9.139 1.00 95.44 92 GLY A O 1
ATOM 659 N N . ALA A 1 93 ? 1.439 13.284 -7.829 1.00 95.69 93 ALA A N 1
ATOM 660 C CA . ALA A 1 93 ? 1.814 14.571 -8.404 1.00 95.69 93 ALA A CA 1
ATOM 661 C C . ALA A 1 93 ? 3.290 14.916 -8.161 1.00 95.69 93 ALA A C 1
ATOM 663 O O . ALA A 1 93 ? 3.963 15.380 -9.077 1.00 95.69 93 ALA A O 1
ATOM 664 N N . ILE A 1 94 ? 3.805 14.668 -6.952 1.00 96.88 94 ILE A N 1
ATOM 665 C CA . ILE A 1 94 ? 5.177 15.038 -6.573 1.00 96.88 94 ILE A CA 1
ATOM 666 C C . ILE A 1 94 ? 6.211 14.050 -7.127 1.00 96.88 94 ILE A C 1
ATOM 668 O O . ILE A 1 94 ? 7.203 14.467 -7.716 1.00 96.88 94 ILE A O 1
ATOM 672 N N . ILE A 1 95 ? 6.005 12.747 -6.926 1.00 96.38 95 ILE A N 1
ATOM 673 C CA . ILE A 1 95 ? 7.010 11.712 -7.217 1.00 96.38 95 ILE A CA 1
ATOM 674 C C . ILE A 1 95 ? 6.930 11.243 -8.672 1.00 96.38 95 ILE A C 1
ATOM 676 O O . ILE A 1 95 ? 7.964 10.983 -9.282 1.00 96.38 95 ILE A O 1
ATOM 680 N N . LEU A 1 96 ? 5.722 11.137 -9.238 1.00 94.88 96 LEU A N 1
ATOM 681 C CA . LEU A 1 96 ? 5.516 10.662 -10.613 1.00 94.88 96 LEU A CA 1
ATOM 682 C C . LEU A 1 96 ? 5.279 11.812 -11.609 1.00 94.88 96 LEU A C 1
ATOM 684 O O . LEU A 1 96 ? 5.050 11.545 -12.786 1.00 94.88 96 LEU A O 1
ATOM 688 N N . ALA A 1 97 ? 5.313 13.074 -11.159 1.00 94.94 97 ALA A N 1
ATOM 689 C CA . ALA A 1 97 ? 4.978 14.254 -11.964 1.00 94.94 97 ALA A CA 1
ATOM 690 C C . ALA A 1 97 ? 3.582 14.174 -12.628 1.00 94.94 97 ALA A C 1
ATOM 692 O O . ALA A 1 97 ? 3.340 14.765 -13.683 1.00 94.94 97 ALA A O 1
ATOM 693 N N . GLN A 1 98 ? 2.646 13.440 -12.015 1.00 93.75 98 GLN A N 1
ATOM 694 C CA . GLN A 1 98 ? 1.281 13.271 -12.517 1.00 93.75 98 GLN A CA 1
ATOM 695 C C . GLN A 1 98 ? 0.407 14.437 -12.057 1.00 93.75 98 GLN A C 1
ATOM 697 O O . GLN A 1 98 ? -0.211 14.374 -10.995 1.00 93.75 98 GLN A O 1
ATOM 702 N N . ILE A 1 99 ? 0.361 15.516 -12.844 1.00 94.06 99 ILE A N 1
ATOM 703 C CA . ILE A 1 99 ? -0.487 16.671 -12.527 1.00 94.06 99 ILE A CA 1
ATOM 704 C C . ILE A 1 99 ? -1.960 16.231 -12.600 1.00 94.06 99 ILE A C 1
ATOM 706 O O . ILE A 1 99 ? -2.428 15.889 -13.690 1.00 94.06 99 ILE A O 1
ATOM 710 N N . PRO A 1 100 ? -2.696 16.220 -11.471 1.00 91.75 100 PRO A N 1
ATOM 711 C CA . PRO A 1 100 ? -4.071 15.750 -11.456 1.00 91.75 100 PRO A CA 1
ATOM 712 C C . PRO A 1 100 ? -4.952 16.693 -12.269 1.00 91.75 100 PRO A C 1
ATOM 714 O O . PRO A 1 100 ? -4.839 17.920 -12.177 1.00 91.75 100 PRO A O 1
ATOM 717 N N . SER A 1 101 ? -5.856 16.122 -13.059 1.00 95.88 101 SER A N 1
ATOM 718 C CA . SER A 1 101 ? -6.825 16.918 -13.801 1.00 95.88 101 SER A CA 1
ATOM 719 C C . SER A 1 101 ? -7.876 17.513 -12.859 1.00 95.88 101 SER A C 1
ATOM 721 O O . SER A 1 101 ? -8.083 17.047 -11.736 1.00 95.88 101 SER A O 1
ATOM 723 N N . VAL A 1 102 ? -8.622 18.510 -13.341 1.00 95.81 102 VAL A N 1
ATOM 724 C CA . VAL A 1 102 ? -9.749 19.098 -12.592 1.00 95.81 102 VAL A CA 1
ATOM 725 C C . VAL A 1 102 ? -10.765 18.027 -12.177 1.00 95.81 102 VAL A C 1
ATOM 727 O O . VAL A 1 102 ? -11.336 18.096 -11.087 1.00 95.81 102 VAL A O 1
ATOM 730 N N . ARG A 1 103 ? -10.967 17.001 -13.015 1.00 96.19 103 ARG A N 1
ATOM 731 C CA . ARG A 1 103 ? -11.870 15.887 -12.715 1.00 96.19 103 ARG A CA 1
ATOM 732 C C . ARG A 1 103 ? -11.344 15.030 -11.565 1.00 96.19 103 ARG A C 1
ATOM 734 O O . ARG A 1 103 ? -12.130 14.672 -10.691 1.00 96.19 103 ARG A O 1
ATOM 741 N N . ASP A 1 104 ? -10.043 14.751 -11.543 1.00 94.62 104 ASP A N 1
ATOM 742 C CA . ASP A 1 104 ? -9.410 13.948 -10.490 1.00 94.62 104 ASP A CA 1
ATOM 743 C C . ASP A 1 104 ? -9.486 14.668 -9.145 1.00 94.62 104 ASP A C 1
ATOM 745 O O . ASP A 1 104 ? -9.931 14.089 -8.154 1.00 94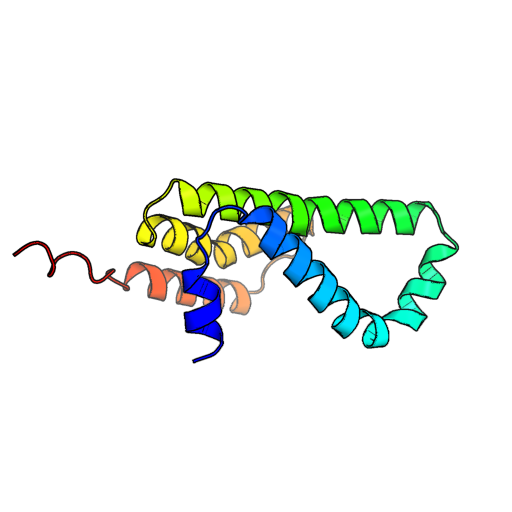.62 104 ASP A O 1
ATOM 749 N N . VAL A 1 105 ? -9.151 15.964 -9.128 1.00 96.06 105 VAL A N 1
ATOM 750 C CA . VAL A 1 105 ? -9.245 16.802 -7.924 1.00 96.06 105 VAL A CA 1
ATOM 751 C C . VAL A 1 105 ? -10.681 16.845 -7.409 1.00 96.06 105 VAL A C 1
ATOM 753 O O . VAL A 1 105 ? -10.916 16.655 -6.218 1.00 96.06 105 VAL A O 1
ATOM 756 N N . THR A 1 106 ? -11.655 17.032 -8.302 1.00 96.81 106 THR A N 1
ATOM 757 C CA . THR A 1 106 ? -13.074 17.036 -7.925 1.00 96.81 106 THR A CA 1
ATOM 758 C C . THR A 1 106 ? -13.495 15.688 -7.335 1.00 96.81 106 THR A C 1
ATOM 760 O O . THR A 1 106 ? -14.168 15.654 -6.308 1.00 96.81 106 THR A O 1
ATOM 763 N N . GLY A 1 107 ? -13.065 14.572 -7.931 1.00 96.12 107 GLY A N 1
ATOM 764 C CA . GLY A 1 107 ? -13.330 13.228 -7.413 1.00 96.12 107 GLY A CA 1
ATOM 765 C C . GLY A 1 107 ? -12.766 13.018 -6.006 1.00 96.12 107 GLY A C 1
ATOM 766 O O . GLY A 1 107 ? -13.489 12.579 -5.112 1.00 96.12 107 GLY A O 1
ATOM 767 N N . VAL A 1 108 ? -11.505 13.397 -5.784 1.00 96.31 108 VAL A N 1
ATOM 768 C CA . VAL A 1 108 ? -10.863 13.319 -4.462 1.00 96.31 108 VAL A CA 1
ATOM 769 C C . VAL A 1 108 ? -11.597 14.196 -3.449 1.00 96.31 108 VAL A C 1
ATOM 771 O O . VAL A 1 108 ? -11.896 13.727 -2.353 1.00 96.31 108 VAL A O 1
ATOM 774 N N . LEU A 1 109 ? -11.956 15.433 -3.811 1.00 96.12 109 LEU A N 1
ATOM 775 C CA . LEU A 1 109 ? -12.715 16.334 -2.938 1.00 96.12 109 LEU A CA 1
ATOM 776 C C . LEU A 1 109 ? -14.069 15.742 -2.536 1.00 96.12 109 LEU A C 1
ATOM 778 O O . LEU A 1 109 ? -14.427 15.803 -1.363 1.00 96.12 109 LEU A O 1
ATOM 782 N N . LEU A 1 110 ? -14.800 15.125 -3.468 1.00 95.81 110 LEU A N 1
ATOM 783 C CA . LEU A 1 110 ? -16.072 14.463 -3.164 1.00 95.81 110 LEU A CA 1
ATOM 784 C C . LEU A 1 110 ? -15.894 13.306 -2.173 1.00 95.81 110 LEU A C 1
ATOM 786 O O . LEU A 1 110 ? -16.677 13.190 -1.229 1.00 95.81 110 LEU A O 1
ATOM 790 N N . VAL A 1 111 ? -14.851 12.484 -2.340 1.00 95.44 111 VAL A N 1
ATOM 791 C CA . VAL A 1 111 ? -14.528 11.411 -1.384 1.00 95.44 111 VAL A CA 1
ATOM 792 C C . VAL A 1 111 ? -14.203 11.998 -0.007 1.00 95.44 111 VAL A C 1
ATOM 794 O O . VAL A 1 111 ? -14.755 11.539 0.993 1.00 95.44 111 VAL A O 1
ATOM 797 N N . MET A 1 112 ? -13.380 13.051 0.058 1.00 94.81 112 MET A N 1
ATOM 798 C CA . MET A 1 112 ? -13.014 13.712 1.319 1.00 94.81 112 MET A CA 1
ATOM 799 C C . MET A 1 112 ? -14.217 14.353 2.020 1.00 94.81 112 MET A C 1
ATOM 801 O O . MET A 1 112 ? -14.339 14.252 3.240 1.00 94.81 112 MET A O 1
ATOM 805 N N . LEU A 1 113 ? -15.142 14.953 1.269 1.00 94.88 113 LEU A N 1
ATOM 806 C CA . LEU A 1 113 ? -16.398 15.473 1.815 1.00 94.88 113 LEU A CA 1
ATOM 807 C C . LEU A 1 113 ? -17.279 14.348 2.366 1.00 94.88 113 LEU A C 1
ATOM 809 O O . LEU A 1 113 ? -17.823 14.481 3.461 1.00 94.88 113 LEU A O 1
ATOM 813 N N . GLY A 1 114 ? -17.379 13.223 1.652 1.00 92.44 114 GLY A N 1
ATOM 814 C CA . GLY A 1 114 ? -18.089 12.038 2.135 1.00 92.44 114 GLY A CA 1
ATOM 815 C C . GLY A 1 114 ? -17.534 11.536 3.470 1.00 92.44 114 GLY A C 1
ATOM 816 O O . GLY A 1 114 ? -18.303 11.250 4.386 1.00 92.44 114 GLY A O 1
ATOM 817 N N . ILE A 1 115 ? -16.207 11.507 3.612 1.00 90.06 115 ILE A N 1
ATOM 818 C CA . ILE A 1 115 ? -15.530 11.133 4.862 1.00 90.06 115 ILE A CA 1
ATOM 819 C C . ILE A 1 115 ? -15.811 12.156 5.968 1.00 90.06 115 ILE A C 1
ATOM 821 O O . ILE A 1 115 ? -16.131 11.764 7.086 1.00 90.06 115 ILE A O 1
ATOM 825 N N . ALA A 1 116 ? -15.741 13.455 5.664 1.00 89.12 116 ALA A N 1
ATOM 826 C CA . ALA A 1 116 ? -15.967 14.522 6.640 1.00 89.12 116 ALA A CA 1
ATOM 827 C C . ALA A 1 116 ? -17.403 14.536 7.195 1.00 89.12 116 ALA A C 1
ATOM 829 O O . ALA A 1 116 ? -17.615 14.856 8.365 1.00 89.12 116 ALA A O 1
ATOM 830 N N . ILE A 1 117 ? -18.390 14.188 6.366 1.00 90.88 117 ILE A N 1
ATOM 831 C CA . ILE A 1 117 ? -19.806 14.134 6.760 1.00 90.88 117 ILE A CA 1
ATOM 832 C C . ILE A 1 117 ? -20.127 12.816 7.490 1.00 90.88 117 ILE A C 1
ATOM 834 O O . ILE A 1 117 ? -21.076 12.752 8.278 1.00 90.88 117 ILE A O 1
ATOM 838 N N . HIS A 1 118 ? -19.336 11.762 7.274 1.00 83.94 118 HIS A N 1
ATOM 839 C CA . HIS A 1 118 ? -19.546 10.467 7.910 1.00 83.94 118 HIS A CA 1
ATOM 840 C C . HIS A 1 118 ? -19.194 10.506 9.407 1.00 83.94 118 HIS A C 1
ATOM 842 O O . HIS A 1 118 ? -18.028 10.517 9.799 1.00 83.94 118 HIS A O 1
ATOM 848 N N . LYS A 1 119 ? -20.217 10.469 10.270 1.00 66.25 119 LYS A N 1
ATOM 849 C CA . LYS A 1 119 ? -20.042 10.272 11.715 1.00 66.25 119 LYS A CA 1
ATOM 850 C C . LYS A 1 119 ? -19.912 8.775 12.023 1.00 66.25 119 LYS A C 1
ATOM 852 O O . LYS A 1 119 ? -20.861 8.039 11.753 1.00 66.25 119 LYS A O 1
ATOM 857 N N . PRO A 1 120 ? -18.802 8.304 12.619 1.00 61.16 120 PRO A N 1
ATOM 858 C CA . PRO A 1 120 ? -18.724 6.927 13.084 1.00 61.16 120 PRO A CA 1
ATOM 859 C C . PRO A 1 120 ? -19.771 6.700 14.183 1.00 61.16 120 PRO A C 1
ATOM 861 O O . PRO A 1 120 ? -19.860 7.476 15.136 1.00 61.16 120 PRO A O 1
ATOM 864 N N . ALA A 1 121 ? -20.567 5.639 14.048 1.00 55.69 121 ALA A N 1
ATOM 865 C CA . ALA A 1 121 ? -21.546 5.203 15.041 1.00 55.69 121 ALA A CA 1
ATOM 866 C C . ALA A 1 121 ? -20.829 4.709 16.311 1.00 55.69 121 ALA A C 1
ATOM 868 O O . ALA A 1 121 ? -20.607 3.518 16.499 1.00 55.69 121 ALA A O 1
ATOM 869 N N . ALA A 1 122 ? -20.379 5.634 17.157 1.00 54.66 122 ALA A N 1
ATOM 870 C CA . ALA A 1 122 ? -19.699 5.322 18.414 1.00 54.66 122 ALA A CA 1
ATOM 871 C C . ALA A 1 122 ? -20.053 6.316 19.533 1.00 54.66 122 ALA A C 1
ATOM 873 O O . ALA A 1 122 ? -19.227 6.609 20.390 1.00 54.66 122 ALA A O 1
ATOM 874 N N . LEU A 1 123 ? -21.287 6.833 19.529 1.00 51.75 123 LEU A N 1
ATOM 875 C CA . LEU A 1 123 ? -21.850 7.580 20.663 1.00 51.75 123 LEU A CA 1
ATOM 876 C C . LEU A 1 123 ? -23.076 6.896 21.297 1.00 51.75 123 LEU A C 1
ATOM 878 O O . LEU A 1 123 ? -23.532 7.349 22.340 1.00 51.75 123 LEU A O 1
ATOM 882 N N . GLU A 1 124 ? -23.587 5.796 20.729 1.00 49.09 124 GLU A N 1
ATOM 883 C CA . GLU A 1 124 ? -24.796 5.119 21.240 1.00 49.09 124 GLU A CA 1
ATOM 884 C C . GLU A 1 124 ? -24.518 3.907 22.144 1.00 49.09 124 GLU A C 1
ATOM 886 O O . GLU A 1 124 ? -25.402 3.496 22.878 1.00 49.09 124 GLU A O 1
ATOM 891 N N . ALA A 1 125 ? -23.295 3.363 22.170 1.00 44.91 125 ALA A N 1
ATOM 892 C CA . ALA A 1 125 ? -22.958 2.203 23.014 1.00 44.91 125 ALA A CA 1
ATOM 893 C C . ALA A 1 125 ? -22.425 2.572 24.418 1.00 44.91 125 ALA A C 1
ATOM 895 O O . ALA A 1 125 ? -21.911 1.715 25.130 1.00 44.91 125 ALA A O 1
ATOM 896 N N . SER A 1 126 ? -22.517 3.851 24.802 1.00 47.47 126 SER A N 1
ATOM 897 C CA . SER A 1 126 ? -22.141 4.368 26.130 1.00 47.47 126 SER A CA 1
ATOM 898 C C . SER A 1 126 ? -23.309 5.106 26.812 1.00 47.47 126 SER A C 1
ATOM 900 O O . SER A 1 126 ? -23.090 6.062 27.564 1.00 47.47 126 SER A O 1
ATOM 902 N N . ARG A 1 127 ? -24.549 4.687 26.543 1.00 38.72 127 ARG A N 1
ATOM 903 C CA . ARG A 1 127 ? -25.715 4.982 27.386 1.00 38.72 127 ARG A CA 1
ATOM 904 C C . ARG A 1 127 ? -26.389 3.693 27.814 1.00 38.72 127 ARG A C 1
ATOM 906 O O . ARG A 1 127 ? -26.449 2.773 26.972 1.00 38.72 127 ARG A O 1
#

Foldseek 3Di:
DVVVVVPVVDPPCQLVVVVVVVVVVCVVCCVVCVVVVVVQVVPPVSVVVVVVCCCVVPVVVSVVLSVCVVPDDPVVSVLVVLCCLVVVQVCCCPVVVPDDDPVSVVVNVVSVVVSVPDDPPDPPVPD

Sequence (127 aa):
VLGHKISERGASGGVERLGAAMAIAFLFIIPIGFVQALKAFGAVELVLAGIGVGVCSSVIPYVCDQLAMSRLPRTSFALMLALLPATATIIGAIILAQIPSVRDVTGVLLVMLGIAIHKPAALEASR

Secondary structure (DSSP, 8-state):
-HHHHHHTT-SS-HHHHHHHHHHHHHHHHHHHHHHHHHHHTT-HHHHHHHHHHHIIIIIHHHHHHHHHHHHS-HHHHHHHHHTHHHHHHHHHHHHS-----HHHHHHHHHHHHHHHH---S-SSTT-

pLDDT: mean 86.29, std 14.64, range [38.72, 96.94]

Radius of gyration: 19.47 Å; chains: 1; bounding box: 45×40×48 Å